Protein AF-A0A812YVE9-F1 (afdb_monomer_lite)

Structure (mmCIF, N/CA/C/O backbone):
data_AF-A0A812YVE9-F1
#
_entry.id   AF-A0A812YVE9-F1
#
loop_
_atom_site.group_PDB
_atom_site.id
_atom_site.type_symbol
_atom_site.label_atom_id
_atom_site.label_alt_id
_atom_site.label_comp_id
_atom_site.label_asym_id
_atom_site.label_entity_id
_atom_site.label_seq_id
_atom_site.pdbx_PDB_ins_code
_atom_site.Cartn_x
_atom_site.Cartn_y
_atom_site.Cartn_z
_atom_site.occupancy
_atom_site.B_iso_or_equiv
_atom_site.auth_seq_id
_atom_site.auth_comp_id
_atom_site.auth_asym_id
_atom_site.auth_atom_id
_atom_site.pdbx_PDB_model_num
ATOM 1 N N . MET A 1 1 ? 33.344 -4.621 -8.904 1.00 35.16 1 MET A N 1
ATOM 2 C CA . MET A 1 1 ? 32.152 -3.966 -9.476 1.00 35.16 1 MET A CA 1
ATOM 3 C C . MET A 1 1 ? 31.835 -2.805 -8.549 1.00 35.16 1 MET A C 1
ATOM 5 O O . MET A 1 1 ? 31.284 -3.017 -7.479 1.00 35.16 1 MET A O 1
ATOM 9 N N . GLU A 1 2 ? 32.372 -1.628 -8.862 1.00 23.80 2 GLU A N 1
ATOM 10 C CA . GLU A 1 2 ? 32.232 -0.430 -8.030 1.00 23.80 2 GLU A CA 1
ATOM 11 C C . GLU A 1 2 ? 30.885 0.227 -8.332 1.00 23.80 2 GLU A C 1
ATOM 13 O O . GLU A 1 2 ? 30.649 0.703 -9.441 1.00 23.80 2 GLU A O 1
ATOM 18 N N . PHE A 1 3 ? 29.987 0.237 -7.349 1.00 30.06 3 PHE A N 1
ATOM 19 C CA . PHE A 1 3 ? 28.807 1.089 -7.389 1.00 30.06 3 PHE A CA 1
ATOM 20 C C . PHE A 1 3 ? 29.281 2.525 -7.160 1.00 30.06 3 PHE A C 1
ATOM 22 O O . PHE A 1 3 ? 29.760 2.862 -6.079 1.00 30.06 3 PHE A O 1
ATOM 29 N N . SER A 1 4 ? 29.197 3.371 -8.187 1.00 35.44 4 SER A N 1
ATOM 30 C CA . SER A 1 4 ? 29.509 4.796 -8.077 1.00 35.44 4 SER A CA 1
ATOM 31 C C . SER A 1 4 ? 28.749 5.430 -6.903 1.00 35.44 4 SER A C 1
ATOM 33 O O . SER A 1 4 ? 27.539 5.238 -6.782 1.00 35.44 4 SER A O 1
ATOM 35 N N . ASN A 1 5 ? 29.474 6.197 -6.081 1.00 34.03 5 ASN A N 1
ATOM 36 C CA . ASN A 1 5 ? 29.111 6.891 -4.831 1.00 34.03 5 ASN A CA 1
ATOM 37 C C . ASN A 1 5 ? 27.941 7.908 -4.918 1.00 34.03 5 ASN A C 1
ATOM 39 O O . ASN A 1 5 ? 28.033 9.042 -4.454 1.00 34.03 5 ASN A O 1
ATOM 43 N N . GLY A 1 6 ? 26.803 7.514 -5.479 1.00 40.78 6 GLY A N 1
ATOM 44 C CA . GLY A 1 6 ? 25.545 8.253 -5.445 1.00 40.78 6 GLY A CA 1
ATOM 45 C C . GLY A 1 6 ? 24.556 7.594 -4.494 1.00 40.78 6 GLY A C 1
ATOM 46 O O . GLY A 1 6 ? 23.466 7.252 -4.938 1.00 40.78 6 GLY A O 1
ATOM 47 N N . ALA A 1 7 ? 24.943 7.367 -3.231 1.00 45.41 7 ALA A N 1
ATOM 48 C CA . ALA A 1 7 ? 24.120 6.670 -2.240 1.00 45.41 7 ALA A CA 1
ATOM 49 C C . ALA A 1 7 ? 22.650 7.121 -2.321 1.00 45.41 7 ALA A C 1
ATOM 51 O O . ALA A 1 7 ? 22.349 8.316 -2.217 1.00 45.41 7 ALA A O 1
ATOM 52 N N . LEU A 1 8 ? 21.750 6.164 -2.557 1.00 55.09 8 LEU A N 1
ATOM 53 C CA . LEU A 1 8 ? 20.308 6.353 -2.439 1.00 55.09 8 LEU A CA 1
ATOM 54 C C . LEU A 1 8 ? 20.044 6.897 -1.031 1.00 55.09 8 LEU A C 1
ATOM 56 O O . LEU A 1 8 ? 20.274 6.208 -0.039 1.00 55.09 8 LEU A O 1
ATOM 60 N N . LYS A 1 9 ? 19.647 8.166 -0.931 1.00 66.19 9 LYS A N 1
ATOM 61 C CA . LYS A 1 9 ? 19.300 8.787 0.346 1.00 66.19 9 LYS A CA 1
ATOM 62 C C . LYS A 1 9 ? 17.791 8.711 0.493 1.00 66.19 9 LYS A C 1
ATOM 64 O O . LYS A 1 9 ? 17.086 9.448 -0.185 1.00 66.19 9 LYS A O 1
ATOM 69 N N . ALA A 1 10 ? 17.328 7.818 1.361 1.00 76.75 10 ALA A N 1
ATOM 70 C CA . ALA A 1 10 ? 15.967 7.858 1.869 1.00 76.75 10 ALA A CA 1
ATOM 71 C C . ALA A 1 10 ? 15.912 8.804 3.077 1.00 76.75 10 ALA A C 1
ATOM 73 O O . ALA A 1 10 ? 16.792 8.767 3.939 1.00 76.75 10 ALA A O 1
ATOM 74 N N . GLU A 1 11 ? 14.888 9.647 3.145 1.00 82.06 11 GLU A N 1
ATOM 75 C CA . GLU A 1 11 ? 14.629 10.531 4.279 1.00 82.06 11 GLU A CA 1
ATOM 76 C C . GLU A 1 11 ? 13.168 10.447 4.722 1.00 82.06 11 GLU A C 1
ATOM 78 O O . GLU A 1 11 ? 12.268 10.214 3.915 1.00 82.06 11 GLU A O 1
ATOM 83 N N . THR A 1 12 ? 12.927 10.650 6.017 1.00 86.19 12 THR A N 1
ATOM 84 C CA . THR A 1 12 ? 11.571 10.768 6.561 1.00 86.19 12 THR A CA 1
ATOM 85 C C . THR A 1 12 ? 11.046 12.183 6.404 1.00 86.19 12 THR A C 1
ATOM 87 O O . THR A 1 12 ? 11.725 13.144 6.770 1.00 86.19 12 THR A O 1
ATOM 90 N N . GLN A 1 13 ? 9.797 12.308 5.975 1.00 83.94 13 GLN A N 1
ATOM 91 C CA . GLN A 1 13 ? 9.069 13.568 5.916 1.00 83.94 13 GLN A CA 1
ATOM 92 C C . GLN A 1 13 ? 7.743 13.443 6.666 1.00 83.94 13 GLN A C 1
ATOM 94 O O . GLN A 1 13 ? 7.063 12.420 6.585 1.00 83.94 13 GLN A O 1
ATOM 99 N N . GLU A 1 14 ? 7.373 14.480 7.413 1.00 88.19 14 GLU A N 1
ATOM 100 C CA . GLU A 1 14 ? 6.100 14.511 8.135 1.00 88.19 14 GLU A CA 1
ATOM 101 C C . GLU A 1 14 ? 4.951 14.932 7.213 1.00 88.19 14 GLU A C 1
ATOM 103 O O . GLU A 1 14 ? 5.103 15.805 6.356 1.00 88.19 14 GLU A O 1
ATOM 108 N N . SER A 1 15 ? 3.788 14.317 7.409 1.00 85.75 15 SER A N 1
ATOM 109 C CA . SER A 1 15 ? 2.551 14.653 6.707 1.00 85.75 15 SER A CA 1
ATOM 110 C C . SER A 1 15 ? 1.331 14.404 7.600 1.00 85.75 15 SER A C 1
ATOM 112 O O . SER A 1 15 ? 1.455 13.976 8.750 1.00 85.75 15 SER A O 1
ATOM 114 N N . VAL A 1 16 ? 0.140 14.685 7.075 1.00 84.62 16 VAL A N 1
ATOM 115 C CA . VAL A 1 16 ? -1.140 14.413 7.735 1.00 84.62 16 VAL A CA 1
ATOM 116 C C . VAL A 1 16 ? -2.012 13.570 6.812 1.00 84.62 16 VAL A C 1
ATOM 118 O O . VAL A 1 16 ? -2.344 13.989 5.704 1.00 84.62 16 VAL A O 1
ATOM 121 N N . LEU A 1 17 ? -2.420 12.394 7.289 1.00 84.88 17 LEU A N 1
ATOM 122 C CA . LEU A 1 17 ? -3.345 11.491 6.606 1.00 84.88 17 LEU A CA 1
ATOM 123 C C . LEU A 1 17 ? -4.551 11.236 7.499 1.00 84.88 17 LEU A C 1
ATOM 125 O O . LEU A 1 17 ? -4.397 10.884 8.663 1.00 84.88 17 LEU A O 1
ATOM 129 N N . ALA A 1 18 ? -5.757 11.430 6.957 1.00 79.38 18 ALA A N 1
ATOM 130 C CA . ALA A 1 18 ? -7.013 11.227 7.689 1.00 79.38 18 ALA A CA 1
ATOM 131 C C . ALA A 1 18 ? -7.083 11.963 9.050 1.00 79.38 18 ALA A C 1
ATOM 133 O O . ALA A 1 18 ? -7.749 11.503 9.969 1.00 79.38 18 ALA A O 1
ATOM 134 N N . GLY A 1 19 ? -6.407 13.110 9.178 1.00 82.12 19 GLY A N 1
ATOM 135 C CA . GLY A 1 19 ? -6.332 13.880 10.427 1.00 82.12 19 GLY A CA 1
ATOM 136 C C . GLY A 1 19 ? -5.231 13.433 11.399 1.00 82.12 19 GLY A C 1
ATOM 137 O O . GLY A 1 19 ? -4.956 14.153 12.355 1.00 82.12 19 GLY A O 1
ATOM 138 N N . SER A 1 20 ? -4.545 12.319 11.133 1.00 85.25 20 SER A N 1
ATOM 139 C CA . SER A 1 20 ? -3.421 11.830 11.938 1.00 85.25 20 SER A CA 1
ATOM 140 C C . SER A 1 20 ? -2.081 12.248 11.344 1.00 85.25 20 SER A C 1
ATOM 142 O O . SER A 1 20 ? -1.896 12.258 10.125 1.00 85.25 20 SER A O 1
ATOM 144 N N . ARG A 1 21 ? -1.121 12.582 12.213 1.00 90.06 21 ARG A N 1
ATOM 145 C CA . ARG A 1 21 ? 0.265 12.843 11.806 1.00 90.06 21 ARG A CA 1
ATOM 146 C C . ARG A 1 21 ? 0.945 11.532 11.436 1.00 90.06 21 ARG A C 1
ATOM 148 O O . ARG A 1 21 ? 0.854 10.567 12.187 1.00 90.06 21 ARG A O 1
ATOM 155 N N . VAL A 1 22 ? 1.646 11.528 10.310 1.00 89.94 22 VAL A N 1
ATOM 156 C CA . VAL A 1 22 ? 2.377 10.364 9.798 1.00 89.94 22 VAL A CA 1
ATOM 157 C C . VAL A 1 22 ? 3.789 10.759 9.387 1.00 89.94 22 VAL A C 1
ATOM 159 O O . VAL A 1 22 ? 4.047 11.920 9.054 1.00 89.94 22 VAL A O 1
ATOM 162 N N . LYS A 1 23 ? 4.699 9.785 9.380 1.00 91.38 23 LYS A N 1
ATOM 163 C CA . LYS A 1 23 ? 6.071 9.942 8.881 1.00 91.38 23 LYS A CA 1
ATOM 164 C C . LYS A 1 23 ? 6.288 9.031 7.686 1.00 91.38 23 LYS A C 1
ATOM 166 O O . LYS A 1 23 ? 6.104 7.825 7.800 1.00 91.38 23 LYS A O 1
ATOM 171 N N . ILE A 1 24 ? 6.684 9.614 6.561 1.00 89.50 24 ILE A N 1
ATOM 172 C CA . ILE A 1 24 ? 6.858 8.917 5.289 1.00 89.50 24 ILE A CA 1
ATOM 173 C C . ILE A 1 24 ? 8.328 8.969 4.883 1.00 89.50 24 ILE A C 1
ATOM 175 O O . ILE A 1 24 ? 8.866 10.037 4.599 1.00 89.50 24 ILE A O 1
ATOM 179 N N . TRP A 1 25 ? 8.965 7.808 4.847 1.00 89.69 25 TRP A N 1
ATOM 180 C CA . TRP A 1 25 ? 10.210 7.541 4.150 1.00 89.69 25 TRP A CA 1
ATOM 181 C C . TRP A 1 25 ? 10.008 7.661 2.642 1.00 89.69 25 TRP A C 1
ATOM 183 O O . TRP A 1 25 ? 9.096 7.061 2.067 1.00 89.69 25 TRP A O 1
ATOM 193 N N . SER A 1 26 ? 10.882 8.441 2.018 1.00 84.44 26 SER A N 1
ATOM 194 C CA . SER A 1 26 ? 10.919 8.691 0.582 1.00 84.44 26 SER A CA 1
ATOM 195 C C . SER A 1 26 ? 12.361 8.866 0.132 1.00 84.44 26 SER A C 1
ATOM 197 O O . SER A 1 26 ? 13.190 9.394 0.871 1.00 84.44 26 SER A O 1
ATOM 199 N N . ASP A 1 27 ? 12.658 8.444 -1.086 1.00 77.38 27 ASP A N 1
ATOM 200 C CA . ASP A 1 27 ? 13.939 8.649 -1.756 1.00 77.38 27 ASP A CA 1
ATOM 201 C C . ASP A 1 27 ? 13.944 9.880 -2.681 1.00 77.38 27 ASP A C 1
ATOM 203 O O . ASP A 1 27 ? 14.933 10.148 -3.373 1.00 77.38 27 ASP A O 1
ATOM 207 N N . SER A 1 28 ? 12.854 10.658 -2.688 1.00 72.12 28 SER A N 1
ATOM 208 C CA . SER A 1 28 ? 12.775 11.896 -3.457 1.00 72.12 28 SER A CA 1
ATOM 209 C C . SER A 1 28 ? 13.821 12.904 -2.985 1.00 72.12 28 SER A C 1
ATOM 211 O O . SER A 1 28 ? 13.837 13.326 -1.830 1.00 72.12 28 SER A O 1
ATOM 213 N N . ARG A 1 29 ? 14.646 13.371 -3.927 1.00 68.00 29 ARG A N 1
ATOM 214 C CA . ARG A 1 29 ? 15.598 14.472 -3.705 1.00 68.00 29 ARG A CA 1
ATOM 215 C C . ARG A 1 29 ? 14.957 15.853 -3.862 1.00 68.00 29 ARG A C 1
ATOM 217 O O . ARG A 1 29 ? 15.522 16.841 -3.397 1.00 68.00 29 ARG A O 1
ATOM 224 N N . ASP A 1 30 ? 13.789 15.932 -4.502 1.00 69.00 30 ASP A N 1
ATOM 225 C CA . ASP A 1 30 ? 13.012 17.164 -4.617 1.00 69.00 30 ASP A CA 1
ATOM 226 C C . ASP A 1 30 ? 11.940 17.211 -3.526 1.00 69.00 30 ASP A C 1
ATOM 228 O O . ASP A 1 30 ? 10.842 16.663 -3.653 1.00 69.00 30 ASP A O 1
ATOM 232 N N . ARG A 1 31 ? 12.256 17.916 -2.438 1.00 68.56 31 ARG A N 1
ATOM 233 C CA . ARG A 1 31 ? 11.327 18.121 -1.320 1.00 68.56 31 ARG A CA 1
ATOM 234 C C . ARG A 1 31 ? 10.077 18.904 -1.720 1.00 68.56 31 ARG A C 1
ATOM 236 O O . ARG A 1 31 ? 9.025 18.703 -1.119 1.00 68.56 31 ARG A O 1
ATOM 243 N N . LYS A 1 32 ? 10.167 19.823 -2.689 1.00 68.19 32 LYS A N 1
ATOM 244 C CA . LYS A 1 32 ? 9.003 20.607 -3.132 1.00 68.19 32 LYS A CA 1
ATOM 245 C C . LYS A 1 32 ? 8.094 19.747 -4.005 1.00 68.19 32 LYS A C 1
ATOM 247 O O . LYS A 1 32 ? 6.896 19.698 -3.734 1.00 68.19 32 LYS A O 1
ATOM 252 N N . GLY A 1 33 ? 8.670 19.022 -4.963 1.00 65.19 33 GLY A N 1
ATOM 253 C CA . GLY A 1 33 ? 7.963 18.032 -5.775 1.00 65.19 33 GLY A CA 1
ATOM 254 C C . GLY A 1 33 ? 7.306 16.950 -4.921 1.00 65.19 33 GLY A C 1
ATOM 255 O O . GLY A 1 33 ? 6.119 16.681 -5.082 1.00 65.19 33 GLY A O 1
ATOM 256 N N . PHE A 1 34 ? 8.016 16.427 -3.915 1.00 70.50 34 PHE A N 1
ATOM 257 C CA . PHE A 1 34 ? 7.456 15.458 -2.971 1.00 70.50 34 PHE A CA 1
ATOM 258 C C . PHE A 1 34 ? 6.238 16.006 -2.222 1.00 70.50 34 PHE A C 1
ATOM 260 O O . PHE A 1 34 ? 5.225 15.323 -2.125 1.00 70.50 34 PHE A O 1
ATOM 267 N N . LYS A 1 35 ? 6.294 17.247 -1.719 1.00 72.38 35 LYS A N 1
ATOM 268 C CA . LYS A 1 35 ? 5.135 17.870 -1.058 1.00 72.38 35 LYS A CA 1
ATOM 269 C C . LYS A 1 35 ? 3.939 18.018 -2.003 1.00 72.38 35 LYS A C 1
ATOM 271 O O . LYS A 1 35 ? 2.811 17.801 -1.569 1.00 72.38 35 LYS A O 1
ATOM 276 N N . GLY A 1 36 ? 4.181 18.363 -3.269 1.00 69.06 36 GLY A N 1
ATOM 277 C CA . GLY A 1 36 ? 3.146 18.431 -4.305 1.00 69.06 36 GLY A CA 1
ATOM 278 C C . GLY A 1 36 ? 2.501 17.068 -4.568 1.00 69.06 36 GLY A C 1
ATOM 279 O O . GLY A 1 36 ? 1.286 16.934 -4.434 1.00 69.06 36 GLY A O 1
ATOM 280 N N . ALA A 1 37 ? 3.320 16.047 -4.828 1.00 68.75 37 ALA A N 1
ATOM 281 C CA . ALA A 1 37 ? 2.870 14.673 -5.043 1.00 68.75 37 ALA A CA 1
ATOM 282 C C . ALA A 1 37 ? 2.133 14.109 -3.818 1.00 68.75 37 ALA A C 1
ATOM 284 O O . ALA A 1 37 ? 1.086 13.483 -3.950 1.00 68.75 37 ALA A O 1
ATOM 285 N N . MET A 1 38 ? 2.614 14.393 -2.604 1.00 74.75 38 MET A N 1
ATOM 286 C CA . MET A 1 38 ? 1.914 14.027 -1.373 1.00 74.75 38 MET A CA 1
ATOM 287 C C . MET A 1 38 ? 0.555 14.714 -1.264 1.00 74.75 38 MET A C 1
ATOM 289 O O . MET A 1 38 ? -0.408 14.070 -0.868 1.00 74.75 38 MET A O 1
ATOM 293 N N . ALA A 1 39 ? 0.438 15.993 -1.624 1.00 71.19 39 ALA A N 1
ATOM 294 C CA . ALA A 1 39 ? -0.848 16.688 -1.617 1.00 71.19 39 ALA A CA 1
ATOM 295 C C . ALA A 1 39 ? -1.827 16.132 -2.670 1.00 71.19 39 ALA A C 1
ATOM 297 O O . ALA A 1 39 ? -3.039 16.153 -2.456 1.00 71.19 39 ALA A O 1
ATOM 298 N N . GLU A 1 40 ? -1.331 15.644 -3.807 1.00 70.56 40 GLU A N 1
ATOM 299 C CA . GLU A 1 40 ? -2.124 14.909 -4.803 1.00 70.56 40 GLU A CA 1
ATOM 300 C C . GLU A 1 40 ? -2.580 13.556 -4.267 1.00 70.56 40 GLU A C 1
ATOM 302 O O . GLU A 1 40 ? -3.782 13.323 -4.184 1.00 70.56 40 GLU A O 1
ATOM 307 N N . GLN A 1 41 ? -1.658 12.732 -3.766 1.00 72.94 41 GLN A N 1
ATOM 308 C CA . GLN A 1 41 ? -2.006 11.437 -3.184 1.00 72.94 41 GLN A CA 1
ATOM 309 C C . GLN A 1 41 ? -2.988 11.574 -2.023 1.00 72.94 41 GLN A C 1
ATOM 311 O O . GLN A 1 41 ? -3.963 10.838 -1.940 1.00 72.94 41 GLN A O 1
ATOM 316 N N . VAL A 1 42 ? -2.790 12.557 -1.145 1.00 71.06 42 VAL A N 1
ATOM 317 C CA . VAL A 1 42 ? -3.732 12.863 -0.064 1.00 71.06 42 VAL A CA 1
ATOM 318 C C . VAL A 1 42 ? -5.131 13.147 -0.626 1.00 71.06 42 VAL A C 1
ATOM 320 O O . VAL A 1 42 ? -6.108 12.635 -0.081 1.00 71.06 42 VAL A O 1
ATOM 323 N N . ARG A 1 43 ? -5.253 13.923 -1.713 1.00 72.69 43 ARG A N 1
ATOM 324 C CA . ARG A 1 43 ? -6.541 14.216 -2.371 1.00 72.69 43 ARG A CA 1
ATOM 325 C C . ARG A 1 43 ? -7.174 12.974 -2.998 1.00 72.69 43 ARG A C 1
ATOM 327 O O . ARG A 1 43 ? -8.368 12.759 -2.796 1.00 72.69 43 ARG A O 1
ATOM 334 N N . ASP A 1 44 ? -6.395 12.147 -3.684 1.00 72.00 44 ASP A N 1
ATOM 335 C CA . ASP A 1 44 ? -6.888 10.907 -4.296 1.00 72.00 44 ASP A CA 1
ATOM 336 C C . ASP A 1 44 ? -7.389 9.930 -3.231 1.00 72.00 44 ASP A C 1
ATOM 338 O O . ASP A 1 44 ? -8.488 9.374 -3.318 1.00 72.00 44 ASP A O 1
ATOM 342 N N . VAL A 1 45 ? -6.635 9.815 -2.141 1.00 70.00 45 VAL A N 1
ATOM 343 C CA . VAL A 1 45 ? -7.015 9.011 -0.986 1.00 70.00 45 VAL A CA 1
ATOM 344 C C . VAL A 1 45 ? -8.244 9.599 -0.271 1.00 70.00 45 VAL A C 1
ATOM 346 O O . VAL A 1 45 ? -9.097 8.847 0.202 1.00 70.00 45 VAL A O 1
ATOM 349 N N . TYR A 1 46 ? -8.437 10.924 -0.245 1.00 63.19 46 TYR A N 1
ATOM 350 C CA . TYR A 1 46 ? -9.713 11.505 0.202 1.00 63.19 46 TYR A CA 1
ATOM 351 C C . TYR A 1 46 ? -10.890 11.096 -0.697 1.00 63.19 46 TYR A C 1
ATOM 353 O O . TYR A 1 46 ? -11.999 10.916 -0.189 1.00 63.19 46 TYR A O 1
ATOM 361 N N . GLY A 1 47 ? -10.676 10.892 -1.998 1.00 68.75 47 GLY A N 1
ATOM 362 C CA . GLY A 1 47 ? -11.669 10.275 -2.882 1.00 68.75 47 GLY A CA 1
ATOM 363 C C . GLY A 1 47 ? -12.057 8.870 -2.412 1.00 68.75 47 GLY A C 1
ATOM 364 O O . GLY A 1 47 ? -13.245 8.576 -2.260 1.00 68.75 47 GLY A O 1
ATOM 365 N N . LEU A 1 48 ? -11.060 8.047 -2.073 1.00 67.62 48 LEU A N 1
ATOM 366 C CA . LEU A 1 48 ? -11.259 6.704 -1.513 1.00 67.62 48 LEU A CA 1
ATOM 367 C C . LEU A 1 48 ? -11.957 6.728 -0.147 1.00 67.62 48 LEU A C 1
ATOM 369 O O . LEU A 1 48 ? -12.762 5.847 0.141 1.00 67.62 48 LEU A O 1
ATOM 373 N N . SER A 1 49 ? -11.737 7.762 0.672 1.00 65.75 49 SER A N 1
ATOM 374 C CA . SER A 1 49 ? -12.372 7.884 1.994 1.00 65.75 49 SER A CA 1
ATOM 375 C C . SER A 1 49 ? -13.906 7.935 1.947 1.00 65.75 49 SER A C 1
ATOM 377 O O . SER A 1 49 ? -14.555 7.631 2.942 1.00 65.75 49 SER A O 1
ATOM 379 N N . LYS A 1 50 ? -14.502 8.272 0.792 1.00 70.62 50 LYS A N 1
ATOM 380 C CA . LYS A 1 50 ? -15.960 8.214 0.583 1.00 70.62 50 LYS A CA 1
ATOM 381 C C . LYS A 1 50 ? -16.473 6.788 0.358 1.00 70.62 50 LYS A C 1
ATOM 383 O O . LYS A 1 50 ? -17.657 6.531 0.555 1.00 70.62 50 LYS A O 1
ATOM 388 N N . LEU A 1 51 ? -15.601 5.885 -0.088 1.00 72.69 51 LEU A N 1
ATOM 389 C CA . LEU A 1 51 ? -15.916 4.482 -0.362 1.00 72.69 51 LEU A CA 1
ATOM 390 C C . LEU A 1 51 ? -15.692 3.603 0.873 1.00 72.69 51 LEU A C 1
ATOM 392 O O . LEU A 1 51 ? -16.410 2.625 1.076 1.00 72.69 51 LEU A O 1
ATOM 396 N N . VAL A 1 52 ? -14.719 3.975 1.705 1.00 74.94 52 VAL A N 1
ATOM 397 C CA . VAL A 1 52 ? -14.342 3.246 2.919 1.00 74.94 52 VAL A CA 1
ATOM 398 C C . VAL A 1 52 ? -15.340 3.556 4.023 1.00 74.94 52 VAL A C 1
A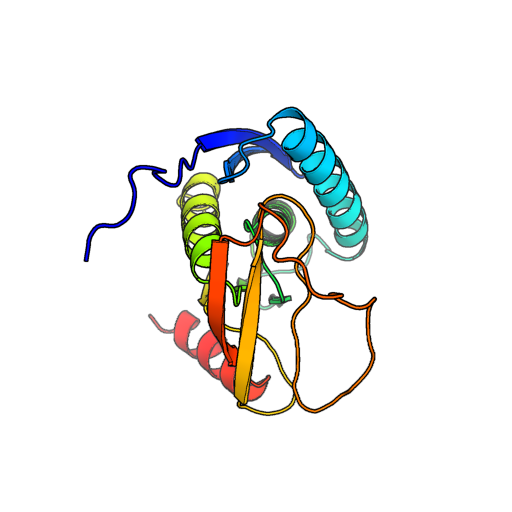TOM 400 O O . VAL A 1 52 ? -15.468 4.697 4.469 1.00 74.94 52 VAL A O 1
ATOM 403 N N . LYS A 1 53 ? -16.053 2.532 4.487 1.00 71.94 53 LYS A N 1
ATOM 404 C CA . LYS A 1 53 ? -17.024 2.685 5.571 1.00 71.94 53 LYS A CA 1
ATOM 405 C C . LYS A 1 53 ? -16.353 2.344 6.902 1.00 71.94 53 LYS A C 1
ATOM 407 O O . LYS A 1 53 ? -15.739 1.286 6.989 1.00 71.94 53 LYS A O 1
ATOM 412 N N . PRO A 1 54 ? -16.547 3.144 7.969 1.00 68.25 54 PRO A N 1
ATOM 413 C CA . PRO A 1 54 ? -16.065 2.794 9.311 1.00 68.25 54 PRO A CA 1
ATOM 414 C C . PRO A 1 54 ? -16.599 1.449 9.827 1.00 68.25 54 PRO A C 1
ATOM 416 O O . PRO A 1 54 ? -16.032 0.862 10.739 1.00 68.25 54 PRO A O 1
ATOM 419 N N . SER A 1 55 ? -17.703 0.964 9.248 1.00 70.12 55 SER A N 1
ATOM 420 C CA . SER A 1 55 ? -18.295 -0.339 9.551 1.00 70.12 55 SER A CA 1
ATOM 421 C C . SER A 1 55 ? -17.534 -1.527 8.953 1.00 70.12 55 SER A C 1
ATOM 423 O O . SER A 1 55 ? -17.925 -2.662 9.206 1.00 70.12 55 SER A O 1
ATOM 425 N N . TRP A 1 56 ? -16.515 -1.306 8.117 1.00 80.62 56 TRP A N 1
ATOM 426 C CA . TRP A 1 56 ? -15.653 -2.384 7.634 1.00 80.62 56 TRP A CA 1
ATOM 427 C C . TRP A 1 56 ? -14.850 -2.948 8.814 1.00 80.62 56 TRP A C 1
ATOM 429 O O . TRP A 1 56 ? -14.014 -2.264 9.405 1.00 80.62 56 TRP A O 1
ATOM 439 N N . GLY A 1 57 ? -15.188 -4.177 9.203 1.00 75.56 57 GLY A N 1
ATOM 440 C CA . GLY A 1 57 ? -14.675 -4.852 10.397 1.00 75.56 57 GLY A CA 1
ATOM 441 C C . GLY A 1 57 ? -13.634 -5.928 10.093 1.00 75.56 57 GLY A C 1
ATOM 442 O O . GLY A 1 57 ? -13.100 -5.990 8.987 1.00 75.56 57 GLY A O 1
ATOM 443 N N . ASP A 1 58 ? -13.406 -6.803 11.074 1.00 75.44 58 ASP A N 1
ATOM 444 C CA . ASP A 1 58 ? -12.360 -7.844 11.069 1.00 75.44 58 ASP A CA 1
ATOM 445 C C . ASP A 1 58 ? -12.514 -8.895 9.947 1.00 75.44 58 ASP A C 1
ATOM 447 O O . ASP A 1 58 ? -11.542 -9.547 9.549 1.00 75.44 58 ASP A O 1
ATOM 451 N N . ASP A 1 59 ? -13.723 -9.013 9.390 1.00 81.38 59 ASP A N 1
ATOM 452 C CA . ASP A 1 59 ? -14.053 -9.899 8.264 1.00 81.38 59 ASP A CA 1
ATOM 453 C C . ASP A 1 59 ? -13.837 -9.243 6.890 1.00 81.38 59 ASP A C 1
ATOM 455 O O . ASP A 1 59 ? -13.999 -9.885 5.850 1.00 81.38 59 ASP A O 1
ATOM 459 N N . THR A 1 60 ? -13.491 -7.952 6.854 1.00 85.81 60 THR A N 1
ATOM 460 C CA . THR A 1 60 ? -13.272 -7.220 5.603 1.00 85.81 60 THR A CA 1
ATOM 461 C C . THR A 1 60 ? -11.801 -7.235 5.229 1.00 85.81 60 THR A C 1
ATOM 463 O O . THR A 1 60 ? -10.946 -6.760 5.977 1.00 85.81 60 THR A O 1
ATOM 466 N N . TRP A 1 61 ? -11.522 -7.730 4.026 1.00 87.19 61 TRP A N 1
ATOM 467 C CA . TRP A 1 61 ? -10.213 -7.625 3.405 1.00 87.19 61 TRP A CA 1
ATOM 468 C C . TRP A 1 61 ? -10.186 -6.530 2.345 1.00 87.19 61 TRP A C 1
ATOM 470 O O . TRP A 1 61 ? -11.072 -6.452 1.494 1.00 87.19 61 TRP A O 1
ATOM 480 N N . ILE A 1 62 ? -9.129 -5.727 2.370 1.00 88.69 62 ILE A N 1
ATOM 481 C CA . ILE A 1 62 ? -8.860 -4.674 1.399 1.00 88.69 62 ILE A CA 1
ATOM 482 C C . ILE A 1 62 ? -7.596 -5.040 0.627 1.00 88.69 62 ILE A C 1
ATOM 484 O O . ILE A 1 62 ? -6.568 -5.351 1.225 1.00 88.69 62 ILE A O 1
ATOM 488 N N . LEU A 1 63 ? -7.680 -4.991 -0.701 1.00 90.50 63 LEU A N 1
ATOM 489 C CA . LEU A 1 63 ? -6.554 -5.212 -1.599 1.00 90.50 63 LEU A CA 1
ATOM 490 C C . LEU A 1 63 ? -6.125 -3.879 -2.218 1.00 90.50 63 LEU A C 1
ATOM 492 O O . LEU A 1 63 ? -6.912 -3.245 -2.917 1.00 90.50 63 LEU A O 1
ATOM 496 N N . ASP A 1 64 ? -4.885 -3.474 -1.966 1.00 90.44 64 ASP A N 1
ATOM 497 C CA . ASP A 1 64 ? -4.264 -2.261 -2.500 1.00 90.44 64 ASP A CA 1
ATOM 498 C C . ASP A 1 64 ? -3.203 -2.648 -3.542 1.00 90.44 64 ASP A C 1
ATOM 500 O O . ASP A 1 64 ? -2.163 -3.216 -3.212 1.00 90.44 64 ASP A O 1
ATOM 504 N N . VAL A 1 65 ? -3.488 -2.412 -4.823 1.00 89.88 65 VAL A N 1
ATOM 505 C CA . VAL A 1 65 ? -2.599 -2.792 -5.931 1.00 89.88 65 VAL A CA 1
ATOM 506 C C . VAL A 1 65 ? -1.786 -1.577 -6.363 1.00 89.88 65 VAL A C 1
ATOM 508 O O . VAL A 1 65 ? -2.356 -0.584 -6.808 1.00 89.88 65 VAL A O 1
ATOM 511 N N . GLY A 1 66 ? -0.457 -1.678 -6.286 1.00 87.75 66 GLY A N 1
ATOM 512 C CA . GLY A 1 66 ? 0.445 -0.554 -6.547 1.00 87.75 66 GLY A CA 1
ATOM 513 C C . GLY A 1 66 ? 0.638 0.322 -5.311 1.00 87.75 66 GLY A C 1
ATOM 514 O O . GLY A 1 66 ? 0.510 1.544 -5.385 1.00 87.75 66 GLY A O 1
ATOM 515 N N . GLY A 1 67 ? 0.933 -0.308 -4.171 1.00 88.19 67 GLY A N 1
ATOM 516 C CA . GLY A 1 67 ? 1.036 0.343 -2.866 1.00 88.19 67 GLY A CA 1
ATOM 517 C C . GLY A 1 67 ? 2.046 1.487 -2.801 1.00 88.19 67 GLY A C 1
ATOM 518 O O . GLY A 1 67 ? 1.912 2.378 -1.960 1.00 88.19 67 GLY A O 1
ATOM 519 N N . ASN A 1 68 ? 3.039 1.504 -3.692 1.00 89.50 68 ASN A N 1
ATOM 520 C CA . ASN A 1 68 ? 4.065 2.528 -3.820 1.00 89.50 68 ASN A CA 1
ATOM 521 C C . ASN A 1 68 ? 4.772 2.808 -2.486 1.00 89.50 68 ASN A C 1
ATOM 523 O O . ASN A 1 68 ? 5.502 1.952 -2.013 1.00 89.50 68 ASN A O 1
ATOM 527 N N . LEU A 1 69 ? 4.550 3.967 -1.851 1.00 89.81 69 LEU A N 1
ATOM 528 C CA . LEU A 1 69 ? 5.127 4.308 -0.542 1.00 89.81 69 LEU A CA 1
ATOM 529 C C . LEU A 1 69 ? 4.217 3.932 0.643 1.00 89.81 69 LEU A C 1
ATOM 531 O O . LEU A 1 69 ? 4.551 4.226 1.789 1.00 89.81 69 LEU A O 1
ATOM 535 N N . GLY A 1 70 ? 3.063 3.312 0.391 1.00 90.94 70 GLY A N 1
ATOM 536 C CA . GLY A 1 70 ? 2.107 2.869 1.408 1.00 90.94 70 GLY A CA 1
ATOM 537 C C . GLY A 1 70 ? 1.126 3.943 1.891 1.00 90.94 70 GLY A C 1
ATOM 538 O O . GLY A 1 70 ? 0.462 3.738 2.903 1.00 90.94 70 GLY A O 1
ATOM 539 N N . ILE A 1 71 ? 1.003 5.084 1.201 1.00 89.12 71 ILE A N 1
ATOM 540 C CA . ILE A 1 71 ? 0.136 6.203 1.629 1.00 89.12 71 ILE A CA 1
ATOM 541 C C . ILE A 1 71 ? -1.336 5.781 1.703 1.00 89.12 71 ILE A C 1
ATOM 543 O O . ILE A 1 71 ? -2.012 6.052 2.699 1.00 89.12 71 ILE A O 1
ATOM 547 N N . THR A 1 72 ? -1.813 5.076 0.674 1.00 88.94 72 THR A N 1
ATOM 548 C CA . THR A 1 72 ? -3.171 4.522 0.621 1.00 88.94 72 THR A CA 1
ATOM 549 C C . THR A 1 72 ? -3.387 3.513 1.744 1.00 88.94 72 THR A C 1
ATOM 551 O O . THR A 1 72 ? -4.334 3.659 2.514 1.00 88.94 72 THR A O 1
ATOM 554 N N . ALA A 1 73 ? -2.472 2.553 1.907 1.00 90.50 73 ALA A N 1
ATOM 555 C CA . ALA A 1 73 ? -2.527 1.551 2.969 1.00 90.50 73 ALA A CA 1
ATOM 556 C C . ALA A 1 73 ? -2.598 2.165 4.380 1.00 90.50 73 ALA A C 1
ATOM 558 O O . ALA A 1 73 ? -3.458 1.786 5.175 1.00 90.50 73 ALA A O 1
ATOM 559 N N . ILE A 1 74 ? -1.754 3.160 4.681 1.00 90.25 74 ILE A N 1
ATOM 560 C CA . ILE A 1 74 ? -1.759 3.862 5.975 1.00 90.25 74 ILE A CA 1
ATOM 561 C C . ILE A 1 74 ? -3.090 4.583 6.192 1.00 90.25 74 ILE A C 1
ATOM 563 O O . ILE A 1 74 ? -3.683 4.485 7.265 1.00 90.25 74 ILE A O 1
ATOM 567 N N . HIS A 1 75 ? -3.596 5.292 5.180 1.00 88.00 75 HIS A N 1
ATOM 568 C CA . HIS A 1 75 ? -4.874 5.985 5.311 1.00 88.00 75 HIS A CA 1
ATOM 569 C C . HIS A 1 75 ? -6.038 5.017 5.535 1.00 88.00 75 HIS A C 1
ATOM 571 O O . HIS A 1 75 ? -6.893 5.274 6.383 1.00 88.00 75 HIS A O 1
ATOM 577 N N . LEU A 1 76 ? -6.081 3.920 4.779 1.00 87.56 76 LEU A N 1
ATOM 578 C CA . LEU A 1 76 ? -7.111 2.893 4.908 1.00 87.56 76 LEU A CA 1
ATOM 579 C C . LEU A 1 76 ? -7.097 2.279 6.303 1.00 87.56 76 LEU A C 1
ATOM 581 O O . LEU A 1 76 ? -8.153 2.172 6.918 1.00 87.56 76 LEU A O 1
ATOM 585 N N . HIS A 1 77 ? -5.914 1.980 6.834 1.00 88.06 77 HIS A N 1
ATOM 586 C CA . HIS A 1 77 ? -5.773 1.487 8.196 1.00 88.06 77 HIS A CA 1
ATOM 587 C C . HIS A 1 77 ? -6.270 2.505 9.240 1.00 88.06 77 HIS A C 1
ATOM 589 O O . HIS A 1 77 ? -7.010 2.136 10.143 1.00 88.06 77 HIS A O 1
ATOM 595 N N . ILE A 1 78 ? -5.968 3.802 9.096 1.00 86.19 78 ILE A N 1
ATOM 596 C CA . ILE A 1 78 ? -6.489 4.833 10.019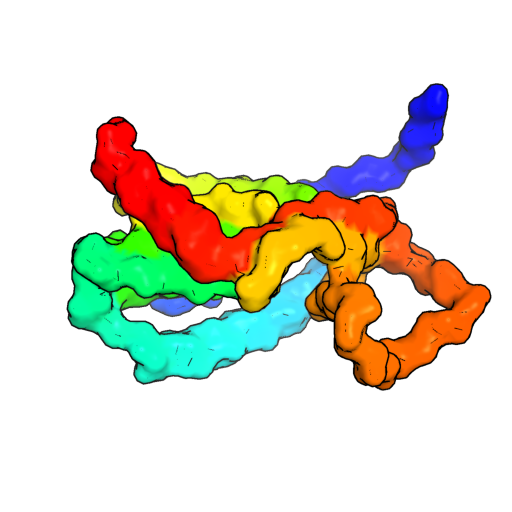 1.00 86.19 78 ILE A CA 1
ATOM 597 C C . ILE A 1 78 ? -8.027 4.900 9.981 1.00 86.19 78 ILE A C 1
ATOM 599 O O . ILE A 1 78 ? -8.672 5.114 11.007 1.00 86.19 78 ILE A O 1
ATOM 603 N N . ARG A 1 79 ? -8.634 4.746 8.798 1.00 84.69 79 ARG A N 1
ATOM 604 C CA . ARG A 1 79 ? -10.090 4.871 8.604 1.00 84.69 79 ARG A CA 1
ATOM 605 C C . ARG A 1 79 ? -10.872 3.613 8.962 1.00 84.69 79 ARG A C 1
ATOM 607 O O . ARG A 1 79 ? -12.015 3.725 9.401 1.00 84.69 79 ARG A O 1
ATOM 614 N N . ALA A 1 80 ? -10.281 2.449 8.742 1.00 86.44 80 ALA A N 1
ATOM 615 C CA . ALA A 1 80 ? -10.885 1.146 8.964 1.00 86.44 80 ALA A CA 1
ATOM 616 C C . ALA A 1 80 ? -9.892 0.242 9.721 1.00 86.44 80 ALA A C 1
ATOM 618 O O . ALA A 1 80 ? -9.429 -0.760 9.179 1.00 86.44 80 ALA A O 1
ATOM 619 N N . PRO A 1 81 ? -9.558 0.577 10.983 1.00 85.19 81 PRO A N 1
ATOM 620 C CA . PRO A 1 81 ? -8.464 -0.061 11.731 1.00 85.19 81 PRO A CA 1
ATOM 621 C C . PRO A 1 81 ? -8.682 -1.545 12.029 1.00 85.19 81 PRO A C 1
ATOM 623 O O . PRO A 1 81 ? -7.740 -2.250 12.370 1.00 85.19 81 PRO A O 1
ATOM 626 N N . LYS A 1 82 ? -9.925 -2.016 11.904 1.00 84.56 82 LYS A N 1
ATOM 627 C CA . LYS A 1 82 ? -10.304 -3.423 12.061 1.00 84.56 82 LYS A CA 1
ATOM 628 C C . LYS A 1 82 ? -10.191 -4.226 10.766 1.00 84.56 82 LYS A C 1
ATOM 630 O O . LYS A 1 82 ? -10.134 -5.444 10.798 1.00 84.56 82 LYS A O 1
ATOM 635 N N . SER A 1 83 ? -10.178 -3.561 9.613 1.00 86.56 83 SER A N 1
ATOM 636 C CA . SER A 1 83 ? -10.055 -4.255 8.332 1.00 86.56 83 SER A CA 1
ATOM 637 C C . SER A 1 83 ? -8.661 -4.842 8.171 1.00 86.56 83 SER A C 1
ATOM 639 O O . SER A 1 83 ? -7.668 -4.237 8.575 1.00 86.56 83 SER A O 1
ATOM 641 N N . LYS A 1 84 ? -8.579 -5.988 7.501 1.00 87.62 84 LYS A N 1
ATOM 642 C CA . LYS A 1 84 ? -7.307 -6.561 7.066 1.00 87.62 84 LYS A CA 1
ATOM 643 C C . LYS A 1 84 ? -6.948 -5.967 5.712 1.00 87.62 84 LYS A C 1
ATOM 645 O O . LYS A 1 84 ? -7.791 -5.879 4.823 1.00 87.62 84 LYS A O 1
ATOM 650 N N . LEU A 1 85 ? -5.705 -5.555 5.536 1.00 89.00 85 LEU A N 1
ATOM 651 C CA . LEU A 1 85 ? -5.227 -4.913 4.324 1.00 89.00 85 LEU A CA 1
ATOM 652 C C . LEU A 1 85 ? -4.046 -5.686 3.768 1.00 89.00 85 LEU A C 1
ATOM 654 O O . LEU A 1 85 ? -3.091 -5.970 4.480 1.00 89.00 85 LEU A O 1
ATOM 658 N N . LEU A 1 86 ? -4.094 -5.981 2.478 1.00 91.94 86 LEU A N 1
ATOM 659 C CA . LEU A 1 86 ? -2.964 -6.495 1.731 1.00 91.94 86 LEU A CA 1
ATOM 660 C C . LEU A 1 86 ? -2.599 -5.494 0.636 1.00 91.94 86 LEU A C 1
ATOM 662 O O . LEU A 1 86 ? -3.420 -5.200 -0.227 1.00 91.94 86 LEU A O 1
ATOM 666 N N . THR A 1 87 ? -1.371 -4.984 0.666 1.00 93.19 87 THR A N 1
ATOM 667 C CA . THR A 1 87 ? -0.837 -4.084 -0.360 1.00 93.19 87 THR A CA 1
ATOM 668 C C . THR A 1 87 ? 0.246 -4.777 -1.190 1.00 93.19 87 THR A C 1
ATOM 670 O O . THR A 1 87 ? 1.088 -5.501 -0.650 1.00 93.19 87 THR A O 1
ATOM 673 N N . LEU A 1 88 ? 0.205 -4.599 -2.511 1.00 93.94 88 LEU A N 1
ATOM 674 C CA . LEU A 1 88 ? 1.185 -5.135 -3.457 1.00 93.94 88 LEU A CA 1
ATOM 675 C C . LEU A 1 88 ? 1.994 -4.006 -4.077 1.00 93.94 88 LEU A C 1
ATOM 677 O O . LEU A 1 88 ? 1.418 -3.068 -4.623 1.00 93.94 88 LEU A O 1
ATOM 681 N N . GLU A 1 89 ? 3.317 -4.132 -4.058 1.00 93.94 89 GLU A N 1
ATOM 682 C CA . GLU A 1 89 ? 4.217 -3.190 -4.719 1.00 93.94 89 GLU A CA 1
ATOM 683 C C . GLU A 1 89 ? 5.258 -3.945 -5.557 1.00 93.94 89 GLU A C 1
ATOM 685 O O . GLU A 1 89 ? 6.023 -4.740 -5.002 1.00 93.94 89 GLU A O 1
ATOM 690 N N . PRO A 1 90 ? 5.300 -3.735 -6.886 1.00 89.44 90 PRO A N 1
ATOM 691 C CA . PRO A 1 90 ? 6.210 -4.470 -7.752 1.00 89.44 90 PRO A CA 1
ATOM 692 C C . PRO A 1 90 ? 7.628 -3.889 -7.799 1.00 89.44 90 PRO A C 1
ATOM 694 O O . PRO A 1 90 ? 8.547 -4.633 -8.114 1.00 89.44 90 PRO A O 1
ATOM 697 N N . SER A 1 91 ? 7.851 -2.599 -7.519 1.00 87.56 91 SER A N 1
ATOM 698 C CA . SER A 1 91 ? 9.213 -2.057 -7.487 1.00 87.56 91 SER A CA 1
ATOM 699 C C . SER A 1 91 ? 9.906 -2.471 -6.180 1.00 87.56 91 SER A C 1
ATOM 701 O O . SER A 1 91 ? 9.438 -2.074 -5.110 1.00 87.56 91 SER A O 1
ATOM 703 N N . PRO A 1 92 ? 11.075 -3.141 -6.218 1.00 88.31 92 PRO A N 1
ATOM 704 C CA . PRO A 1 92 ? 11.775 -3.574 -5.008 1.00 88.31 92 PRO A CA 1
ATOM 705 C C . PRO A 1 92 ? 12.105 -2.426 -4.048 1.00 88.31 92 PRO A C 1
ATOM 707 O O . PRO A 1 92 ? 11.996 -2.575 -2.833 1.00 88.31 92 PRO A O 1
ATOM 710 N N . TRP A 1 93 ? 12.490 -1.266 -4.588 1.00 86.44 93 TRP A N 1
ATOM 711 C CA . TRP A 1 93 ? 12.875 -0.114 -3.775 1.00 86.44 93 TRP A CA 1
ATOM 712 C C . TRP A 1 93 ? 11.670 0.533 -3.084 1.00 86.44 93 TRP A C 1
ATOM 714 O O . TRP A 1 93 ? 11.653 0.653 -1.860 1.00 86.44 93 TRP A O 1
ATOM 724 N N . ASN A 1 94 ? 10.613 0.837 -3.844 1.00 87.00 94 ASN A N 1
ATOM 725 C CA . ASN A 1 94 ? 9.319 1.241 -3.285 1.00 87.00 94 ASN A CA 1
ATOM 726 C C . ASN A 1 94 ? 8.795 0.236 -2.258 1.00 87.00 94 ASN A C 1
ATOM 728 O O . ASN A 1 94 ? 8.354 0.648 -1.197 1.00 87.00 94 ASN A O 1
ATOM 732 N N . TYR A 1 95 ? 8.900 -1.069 -2.516 1.00 91.94 95 TYR A N 1
ATOM 733 C CA . TYR A 1 95 ? 8.474 -2.092 -1.566 1.00 91.94 95 TYR A CA 1
ATOM 734 C C . TYR A 1 95 ? 9.236 -1.995 -0.235 1.00 91.94 95 TYR A C 1
ATOM 736 O O . TYR A 1 95 ? 8.626 -2.081 0.830 1.00 91.94 95 TYR A O 1
ATOM 744 N N . ILE A 1 96 ? 10.551 -1.753 -0.265 1.00 92.19 96 ILE A N 1
ATOM 745 C CA . ILE A 1 96 ? 11.338 -1.508 0.955 1.00 92.19 96 ILE A CA 1
ATOM 746 C C . ILE A 1 96 ? 10.828 -0.256 1.684 1.00 92.19 96 ILE A C 1
ATOM 748 O O . ILE A 1 96 ? 10.566 -0.316 2.887 1.00 92.19 96 ILE A O 1
ATOM 752 N N . LEU A 1 97 ? 10.640 0.862 0.974 1.00 91.56 97 LEU A N 1
ATOM 753 C CA . LEU A 1 97 ? 10.144 2.111 1.566 1.00 91.56 97 LEU A CA 1
ATOM 754 C C . LEU A 1 97 ? 8.722 1.964 2.126 1.00 91.56 97 LEU A C 1
ATOM 756 O O . LEU A 1 97 ? 8.442 2.429 3.227 1.00 91.56 97 LEU A O 1
ATOM 760 N N . LEU A 1 98 ? 7.847 1.253 1.419 1.00 92.75 98 LEU A N 1
ATOM 761 C CA . LEU A 1 98 ? 6.511 0.879 1.862 1.00 92.75 98 LEU A CA 1
ATOM 762 C C . LEU A 1 98 ? 6.580 0.118 3.178 1.00 92.75 98 LEU A C 1
ATOM 764 O O . LEU A 1 98 ? 5.908 0.495 4.130 1.00 92.75 98 LEU A O 1
ATOM 768 N N . ARG A 1 99 ? 7.411 -0.927 3.267 1.00 93.12 99 ARG A N 1
ATOM 769 C CA . ARG A 1 99 ? 7.563 -1.726 4.494 1.00 93.12 99 ARG A CA 1
ATOM 770 C C . ARG A 1 99 ? 8.024 -0.866 5.668 1.00 93.12 99 ARG A C 1
ATOM 772 O O . ARG A 1 99 ? 7.471 -1.000 6.757 1.00 93.12 99 ARG A O 1
ATOM 779 N N . LEU A 1 100 ? 8.986 0.031 5.441 1.00 92.25 100 LEU A N 1
ATOM 780 C CA . LEU A 1 100 ? 9.442 0.993 6.449 1.00 92.25 100 LEU A CA 1
ATOM 781 C C . LEU A 1 100 ? 8.320 1.946 6.876 1.00 92.25 100 LEU A C 1
ATOM 783 O O . LEU A 1 100 ? 8.164 2.205 8.064 1.00 92.25 100 LEU A O 1
ATOM 787 N N . ASN A 1 101 ? 7.511 2.430 5.934 1.00 92.69 101 ASN A N 1
ATOM 788 C CA . ASN A 1 101 ? 6.383 3.316 6.214 1.00 92.69 101 ASN A CA 1
ATOM 789 C C . ASN A 1 101 ? 5.261 2.619 6.980 1.00 92.69 101 ASN A C 1
ATOM 791 O O . ASN A 1 101 ? 4.713 3.201 7.915 1.00 92.69 101 ASN A O 1
ATOM 795 N N . LEU A 1 102 ? 4.941 1.373 6.633 1.00 91.81 102 LEU A N 1
ATOM 796 C CA . LEU A 1 102 ? 3.974 0.578 7.381 1.00 91.81 102 LEU A CA 1
ATOM 797 C C . LEU A 1 102 ? 4.467 0.325 8.805 1.00 91.81 102 LEU A C 1
ATOM 799 O O . LEU A 1 102 ? 3.715 0.558 9.742 1.00 91.81 102 LEU A O 1
ATOM 803 N N . LEU A 1 103 ? 5.731 -0.066 8.984 1.00 90.62 103 LEU A N 1
ATOM 804 C CA . LEU A 1 103 ? 6.311 -0.244 10.316 1.00 90.62 103 LEU A CA 1
ATOM 805 C C . LEU A 1 103 ? 6.243 1.068 11.113 1.00 90.62 103 LEU A C 1
ATOM 807 O O . LEU A 1 103 ? 5.630 1.129 12.172 1.00 90.62 103 LEU A O 1
ATOM 811 N N . GLN A 1 104 ? 6.761 2.157 10.546 1.00 90.25 104 GLN A N 1
ATOM 812 C CA . GLN A 1 104 ? 6.841 3.460 11.204 1.00 90.25 104 GLN A CA 1
ATOM 813 C C . GLN A 1 104 ? 5.489 3.997 11.693 1.00 90.25 104 GLN A C 1
ATOM 815 O O . GLN A 1 104 ? 5.457 4.735 12.680 1.00 90.25 104 GLN A O 1
ATOM 820 N N . ASN A 1 105 ? 4.397 3.692 10.989 1.00 89.31 105 ASN A N 1
ATOM 821 C CA . ASN A 1 105 ? 3.086 4.272 11.280 1.00 89.31 105 ASN A CA 1
ATOM 822 C C . ASN A 1 105 ? 2.089 3.274 11.885 1.00 89.31 105 ASN A C 1
ATOM 824 O O . ASN A 1 105 ? 1.104 3.721 12.467 1.00 89.31 105 ASN A O 1
ATOM 828 N N . LEU A 1 106 ? 2.307 1.961 11.748 1.00 85.81 106 LEU A N 1
ATOM 829 C CA . LEU A 1 106 ? 1.310 0.934 12.082 1.00 85.81 106 LEU A CA 1
ATOM 830 C C . LEU A 1 106 ? 1.813 -0.141 13.062 1.00 85.81 106 LEU A C 1
ATOM 832 O O . LEU A 1 106 ? 1.023 -0.987 13.471 1.00 85.81 106 LEU A O 1
ATOM 836 N N . GLU A 1 107 ? 3.086 -0.126 13.474 1.00 69.38 107 GLU A N 1
ATOM 837 C CA . GLU A 1 107 ? 3.682 -1.144 14.366 1.00 69.38 107 GLU A CA 1
ATOM 838 C C . GLU A 1 107 ? 2.908 -1.342 15.684 1.00 69.38 107 GLU A C 1
ATOM 840 O O . GLU A 1 107 ? 2.797 -2.462 16.176 1.00 69.38 107 GLU A O 1
ATOM 845 N N . ALA A 1 108 ? 2.286 -0.287 16.216 1.00 62.41 108 ALA A N 1
ATOM 846 C CA . ALA A 1 108 ? 1.488 -0.361 17.442 1.00 62.41 108 ALA A CA 1
ATOM 847 C C . ALA A 1 108 ? 0.077 -0.960 17.253 1.00 62.41 108 ALA A C 1
ATOM 849 O O . ALA A 1 108 ? -0.610 -1.209 18.241 1.00 62.41 108 ALA A O 1
ATOM 850 N N . ALA A 1 109 ? -0.384 -1.164 16.014 1.00 60.75 109 ALA A N 1
ATOM 851 C CA . ALA A 1 109 ? -1.794 -1.422 15.719 1.00 60.75 109 ALA A CA 1
ATOM 852 C C . ALA A 1 109 ? -2.191 -2.906 15.635 1.00 60.75 109 ALA A C 1
ATOM 854 O O . ALA A 1 109 ? -3.361 -3.193 15.405 1.00 60.75 109 ALA A O 1
ATOM 855 N N . GLY A 1 110 ? -1.255 -3.842 15.839 1.00 59.31 110 GLY A N 1
ATOM 856 C CA . GLY A 1 110 ? -1.527 -5.282 15.760 1.00 59.31 110 GLY A CA 1
ATOM 857 C C . GLY A 1 110 ? -1.835 -5.731 14.326 1.00 59.31 110 GLY A C 1
ATOM 858 O O . GLY A 1 110 ? -2.933 -5.538 13.831 1.00 59.31 110 GLY A O 1
ATOM 859 N N . GLN A 1 111 ? -0.827 -6.293 13.653 1.00 60.06 111 GLN A N 1
ATOM 860 C CA . GLN A 1 111 ? -0.822 -6.983 12.345 1.00 60.06 111 GLN A CA 1
ATOM 861 C C . GLN A 1 111 ? -2.132 -7.041 11.515 1.00 60.06 111 GLN A C 1
ATOM 863 O O . GLN A 1 111 ? -2.636 -8.114 11.194 1.00 60.06 111 GLN A O 1
ATOM 868 N N . THR A 1 112 ? -2.653 -5.897 11.075 1.00 75.31 112 THR A N 1
ATOM 869 C CA . THR A 1 112 ? -3.780 -5.838 10.123 1.00 75.31 112 THR A CA 1
ATOM 870 C C . THR A 1 112 ? -3.346 -5.425 8.724 1.00 75.31 112 THR A C 1
ATOM 872 O O . THR A 1 112 ? -4.168 -5.436 7.815 1.00 75.31 112 THR A O 1
ATOM 875 N N . VAL A 1 113 ? -2.068 -5.091 8.513 1.00 84.69 113 VAL A N 1
ATOM 876 C CA . VAL A 1 113 ? -1.553 -4.665 7.207 1.00 84.69 113 VAL A CA 1
ATOM 877 C C . VAL A 1 113 ? -0.383 -5.533 6.756 1.00 84.69 113 VAL A C 1
ATOM 879 O O . VAL A 1 113 ? 0.670 -5.574 7.389 1.00 84.69 113 VAL A O 1
ATOM 882 N N . PHE A 1 114 ? -0.568 -6.189 5.616 1.00 88.00 114 PHE A N 1
ATOM 883 C CA . PHE A 1 114 ? 0.391 -7.061 4.956 1.00 88.00 114 PHE A CA 1
ATOM 884 C C . PHE A 1 114 ? 0.896 -6.397 3.682 1.00 88.00 114 PHE A C 1
ATOM 886 O O . PHE A 1 114 ? 0.140 -5.747 2.963 1.00 88.00 114 PHE A O 1
ATOM 893 N N . ALA A 1 115 ? 2.172 -6.595 3.378 1.00 91.75 115 ALA A N 1
ATOM 894 C CA . ALA A 1 115 ? 2.791 -6.072 2.172 1.00 91.75 115 ALA A CA 1
ATOM 895 C C . ALA A 1 115 ? 3.497 -7.191 1.416 1.00 91.75 115 ALA A C 1
ATOM 897 O O . ALA A 1 115 ? 4.299 -7.925 2.002 1.00 91.75 115 ALA A O 1
ATOM 898 N N . LEU A 1 116 ? 3.233 -7.281 0.114 1.00 92.94 116 LEU A N 1
ATOM 899 C CA . LEU A 1 116 ? 3.846 -8.251 -0.786 1.00 92.94 116 LEU A CA 1
ATOM 900 C C . LEU A 1 116 ? 4.596 -7.555 -1.916 1.00 92.94 116 LEU A C 1
ATOM 902 O O . LEU A 1 116 ? 4.086 -6.638 -2.555 1.00 92.94 116 LEU A O 1
ATOM 906 N N . HIS A 1 117 ? 5.795 -8.056 -2.199 1.00 93.44 117 HIS A N 1
ATOM 907 C CA . HIS A 1 117 ? 6.529 -7.673 -3.394 1.00 93.44 117 HIS A CA 1
ATOM 908 C C . HIS A 1 117 ? 5.944 -8.405 -4.608 1.00 93.44 117 HIS A C 1
ATOM 910 O O . HIS A 1 117 ? 5.941 -9.643 -4.650 1.00 93.44 117 HIS A O 1
ATOM 916 N N . GLY A 1 118 ? 5.423 -7.650 -5.572 1.00 92.38 118 GLY A N 1
ATOM 917 C CA . GLY A 1 118 ? 4.784 -8.194 -6.769 1.00 92.38 118 GLY A CA 1
ATOM 918 C C . GLY A 1 118 ? 3.708 -7.287 -7.353 1.00 92.38 118 GLY A C 1
ATOM 919 O O . GLY A 1 118 ? 3.345 -6.266 -6.774 1.00 92.38 118 GLY A O 1
ATOM 920 N N . GLY A 1 119 ? 3.202 -7.675 -8.519 1.00 89.44 119 GLY A N 1
ATOM 921 C CA . GLY A 1 119 ? 2.038 -7.067 -9.154 1.00 89.44 119 GLY A CA 1
ATOM 922 C C . GLY A 1 119 ? 0.824 -7.993 -9.121 1.00 89.44 119 GLY A C 1
ATOM 923 O O . GLY A 1 119 ? 0.911 -9.153 -8.717 1.00 89.44 119 GLY A O 1
ATOM 924 N N . PHE A 1 120 ? -0.311 -7.472 -9.574 1.00 89.75 120 PHE A N 1
ATOM 925 C CA . PHE A 1 120 ? -1.559 -8.216 -9.707 1.00 89.75 120 PHE A CA 1
ATOM 926 C C . PHE A 1 120 ? -1.920 -8.380 -11.185 1.00 89.75 120 PHE A C 1
ATOM 928 O O . PHE A 1 120 ? -1.804 -7.427 -11.955 1.00 89.75 120 PHE A O 1
ATOM 935 N N . SER A 1 121 ? -2.352 -9.575 -11.579 1.00 89.44 121 SER A N 1
ATOM 936 C CA . SER A 1 121 ? -2.770 -9.888 -12.948 1.00 89.44 121 SER A CA 1
ATOM 937 C C . SER A 1 121 ? -3.837 -10.983 -12.951 1.00 89.44 121 SER A C 1
ATOM 939 O O . SER A 1 121 ? -3.979 -11.734 -11.990 1.00 89.44 121 SER A O 1
ATOM 941 N N . ALA A 1 122 ? -4.587 -11.090 -14.048 1.00 84.50 122 ALA A N 1
ATOM 942 C CA . ALA A 1 122 ? -5.522 -12.195 -14.259 1.00 84.50 122 ALA A CA 1
ATOM 943 C C . ALA A 1 122 ? -4.802 -13.545 -14.424 1.00 84.50 122 ALA A C 1
ATOM 945 O O . ALA A 1 122 ? -5.376 -14.593 -14.144 1.00 84.50 122 ALA A O 1
ATOM 946 N N . THR A 1 123 ? -3.546 -13.516 -14.866 1.00 85.56 123 THR A N 1
ATOM 947 C CA . THR A 1 123 ? -2.700 -14.691 -15.081 1.00 85.56 123 THR A CA 1
ATOM 9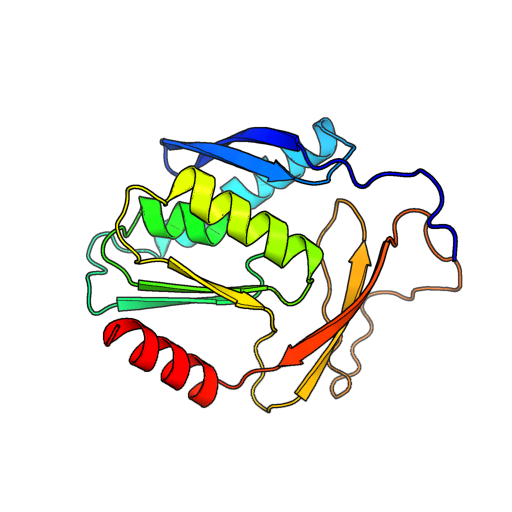48 C C . THR A 1 123 ? -1.370 -14.539 -14.341 1.00 85.56 123 THR A C 1
ATOM 950 O O . THR A 1 123 ? -0.871 -13.413 -14.215 1.00 85.56 123 THR A O 1
ATOM 953 N N . PRO A 1 124 ? -0.766 -15.640 -13.852 1.00 89.88 124 PRO A N 1
ATOM 954 C CA . PRO A 1 124 ? 0.579 -15.594 -13.294 1.00 89.88 124 PRO A CA 1
ATOM 955 C C . PRO A 1 124 ? 1.585 -15.150 -14.357 1.00 89.88 124 PRO A C 1
ATOM 957 O O . PRO A 1 124 ? 1.421 -15.442 -15.542 1.00 89.88 124 PRO A O 1
ATOM 960 N N . GLY A 1 125 ? 2.655 -14.481 -13.938 1.00 88.88 125 GLY A N 1
ATOM 961 C CA . GLY A 1 125 ? 3.674 -14.012 -14.870 1.00 88.88 125 GLY A CA 1
ATOM 962 C C . GLY A 1 125 ? 4.793 -13.229 -14.202 1.00 88.88 125 GLY A C 1
ATOM 963 O O . GLY A 1 125 ? 4.943 -13.235 -12.980 1.00 88.88 125 GLY A O 1
ATOM 964 N N . THR A 1 126 ? 5.579 -12.538 -15.020 1.00 88.56 126 THR A N 1
ATOM 965 C CA . THR A 1 126 ? 6.616 -11.615 -14.553 1.00 88.56 126 THR A CA 1
ATOM 966 C C . THR A 1 126 ? 6.309 -10.226 -15.084 1.00 88.56 126 THR A C 1
ATOM 968 O O . THR A 1 126 ? 6.140 -10.035 -16.282 1.00 88.56 126 THR A O 1
ATOM 971 N N . LEU A 1 127 ? 6.234 -9.258 -14.180 1.00 82.12 127 LEU A N 1
ATOM 972 C CA . LEU A 1 127 ? 6.159 -7.847 -14.515 1.00 82.12 127 LEU A CA 1
ATOM 973 C C . LEU A 1 127 ? 7.573 -7.337 -14.751 1.00 82.12 127 LEU A C 1
ATOM 975 O O . LEU A 1 127 ? 8.440 -7.520 -13.895 1.00 82.12 127 LEU A O 1
ATOM 979 N N . HIS A 1 128 ? 7.774 -6.643 -15.867 1.00 80.75 128 HIS A N 1
ATOM 980 C CA . HIS A 1 128 ? 8.982 -5.877 -16.144 1.00 80.75 128 HIS A CA 1
ATOM 981 C C . HIS A 1 128 ? 8.691 -4.389 -15.950 1.00 80.75 128 HIS A C 1
ATOM 983 O O . HIS A 1 128 ? 7.754 -3.839 -16.532 1.00 80.75 128 HIS A O 1
ATOM 989 N N . GLY A 1 129 ? 9.482 -3.736 -15.104 1.00 78.75 129 GLY A N 1
ATOM 990 C CA . GLY A 1 129 ? 9.289 -2.335 -14.757 1.00 78.75 129 GLY A CA 1
ATOM 991 C C . GLY A 1 129 ? 10.587 -1.548 -14.770 1.00 78.75 129 GLY A C 1
ATOM 992 O O . GLY A 1 129 ? 11.687 -2.103 -14.738 1.00 78.75 129 GLY A O 1
ATOM 993 N N . THR A 1 130 ? 10.449 -0.231 -14.814 1.00 72.31 130 THR A N 1
ATOM 994 C CA . THR A 1 130 ? 11.525 0.716 -14.530 1.00 72.31 130 THR A CA 1
ATOM 995 C C . THR A 1 130 ? 11.192 1.450 -13.251 1.00 72.31 130 THR A C 1
ATOM 997 O O . THR A 1 130 ? 10.054 1.855 -13.025 1.00 72.31 130 THR A O 1
ATOM 1000 N N . HIS A 1 131 ? 12.194 1.619 -12.402 1.00 66.06 131 HIS A N 1
ATOM 1001 C CA . HIS A 1 131 ? 12.106 2.557 -11.302 1.00 66.06 131 HIS A CA 1
ATOM 1002 C C . HIS A 1 131 ? 12.681 3.887 -11.796 1.00 66.06 131 HIS A C 1
ATOM 1004 O O . HIS A 1 131 ? 13.862 3.948 -12.151 1.00 66.06 131 HIS A O 1
ATOM 1010 N N . MET A 1 132 ? 11.870 4.942 -11.869 1.00 62.94 132 MET A N 1
ATOM 1011 C CA . MET A 1 132 ? 12.399 6.304 -11.979 1.00 62.94 132 MET A CA 1
ATOM 1012 C C . MET A 1 132 ? 12.183 7.063 -10.660 1.00 62.94 132 MET A C 1
ATOM 1014 O O . MET A 1 132 ? 11.529 6.606 -9.723 1.00 62.94 132 MET A O 1
ATOM 1018 N N . PHE A 1 133 ? 12.790 8.237 -10.560 1.00 53.75 133 PHE A N 1
ATOM 1019 C CA . PHE A 1 133 ? 12.562 9.137 -9.442 1.00 53.75 133 PHE A CA 1
ATOM 1020 C C . PHE A 1 133 ? 11.292 9.976 -9.641 1.00 53.75 133 PHE A C 1
ATOM 1022 O O . PHE A 1 133 ? 11.001 10.479 -10.726 1.00 53.75 133 PHE A O 1
ATOM 1029 N N . THR A 1 134 ? 10.609 10.249 -8.533 1.00 47.56 134 THR A N 1
ATOM 1030 C CA . THR A 1 134 ? 9.645 11.345 -8.311 1.00 47.56 134 THR A CA 1
ATOM 1031 C C . THR A 1 134 ? 8.261 11.306 -8.951 1.00 47.56 134 THR A C 1
ATOM 1033 O O . THR A 1 134 ? 7.363 11.842 -8.315 1.00 47.56 134 THR A O 1
ATOM 1036 N N . ASN A 1 135 ? 8.002 10.668 -10.093 1.00 37.69 135 ASN A N 1
ATOM 1037 C CA . ASN A 1 135 ? 6.689 10.812 -10.740 1.00 37.69 135 ASN A CA 1
ATOM 1038 C C . ASN A 1 135 ? 6.147 9.469 -11.248 1.00 37.69 135 ASN A C 1
ATOM 1040 O O . ASN A 1 135 ? 6.781 8.860 -12.095 1.00 37.69 135 ASN A O 1
ATOM 1044 N N . ALA A 1 136 ? 4.987 9.057 -10.721 1.00 39.22 136 ALA A N 1
ATOM 1045 C CA . ALA A 1 136 ? 4.027 8.076 -11.254 1.00 39.22 136 ALA A CA 1
ATOM 1046 C C . ALA A 1 136 ? 4.578 6.933 -12.148 1.00 39.22 136 ALA A C 1
ATOM 1048 O O . ALA A 1 136 ? 4.969 7.140 -13.295 1.00 39.22 136 ALA A O 1
ATOM 1049 N N . TRP A 1 137 ? 4.509 5.695 -11.647 1.00 43.41 137 TRP A N 1
ATOM 1050 C CA . TRP A 1 137 ? 5.059 4.507 -12.311 1.00 43.41 137 TRP A CA 1
ATOM 1051 C C . TRP A 1 137 ? 4.042 3.820 -13.225 1.00 43.41 137 TRP A C 1
ATOM 1053 O O . TRP A 1 137 ? 2.986 3.383 -12.772 1.00 43.41 137 TRP A O 1
ATOM 1063 N N . GLY A 1 138 ? 4.386 3.694 -14.509 1.00 36.56 138 GLY A N 1
ATOM 1064 C CA . GLY A 1 138 ? 3.710 2.796 -15.444 1.00 36.56 138 GLY A CA 1
ATOM 1065 C C . GLY A 1 138 ? 4.281 1.382 -15.341 1.00 36.56 138 GLY A C 1
ATOM 1066 O O . GLY A 1 138 ? 5.498 1.202 -15.353 1.00 36.56 138 GLY A O 1
ATOM 1067 N N . SER A 1 139 ? 3.413 0.377 -15.249 1.00 36.56 139 SER A N 1
ATOM 1068 C CA . SER A 1 139 ? 3.775 -1.031 -15.419 1.00 36.56 139 SER A CA 1
ATOM 1069 C C . SER A 1 139 ? 3.589 -1.445 -16.879 1.00 36.56 139 SER A C 1
ATOM 1071 O O . SER A 1 139 ? 2.661 -0.995 -17.554 1.00 36.56 139 SER A O 1
ATOM 1073 N N . ARG A 1 140 ? 4.478 -2.303 -17.387 1.00 38.59 140 ARG A N 1
ATOM 1074 C CA . ARG A 1 140 ? 4.341 -2.916 -18.710 1.00 38.59 140 ARG A CA 1
ATOM 1075 C C . ARG A 1 140 ? 3.878 -4.358 -18.524 1.00 38.59 140 ARG A C 1
ATOM 1077 O O . ARG A 1 140 ? 4.552 -5.134 -17.855 1.00 38.59 140 ARG A O 1
ATOM 1084 N N . ASN A 1 141 ? 2.720 -4.686 -19.090 1.00 34.75 141 ASN A N 1
ATOM 1085 C CA . ASN A 1 141 ? 2.281 -6.065 -19.281 1.00 34.75 141 ASN A CA 1
ATOM 1086 C C . ASN A 1 141 ? 2.553 -6.396 -20.749 1.00 34.75 141 ASN A C 1
ATOM 1088 O O . ASN A 1 141 ? 2.055 -5.691 -21.628 1.00 34.75 141 ASN A O 1
ATOM 1092 N N . ASP A 1 142 ? 3.368 -7.410 -21.024 1.00 43.03 142 ASP A N 1
ATOM 1093 C CA . ASP A 1 142 ? 3.861 -7.672 -22.383 1.00 43.03 142 ASP A CA 1
ATOM 1094 C C . ASP A 1 142 ? 2.767 -8.138 -23.372 1.00 43.03 142 ASP A C 1
ATOM 1096 O O . ASP A 1 142 ? 2.999 -8.132 -24.579 1.00 43.03 142 ASP A O 1
ATOM 1100 N N . ASP A 1 143 ? 1.546 -8.411 -22.893 1.00 35.72 143 ASP A N 1
ATOM 1101 C CA . ASP A 1 143 ? 0.433 -8.934 -23.701 1.00 35.72 143 ASP A CA 1
ATOM 1102 C C . ASP A 1 143 ? -0.541 -7.880 -24.271 1.00 35.72 143 ASP A C 1
ATOM 1104 O O . ASP A 1 143 ? -1.404 -8.221 -25.079 1.00 35.72 143 ASP A O 1
ATOM 1108 N N . ILE A 1 144 ? -0.448 -6.593 -23.901 1.00 35.00 144 ILE A N 1
ATOM 1109 C CA . ILE A 1 144 ? -1.366 -5.554 -24.416 1.00 35.00 144 ILE A CA 1
ATOM 1110 C C . ILE A 1 144 ? -0.580 -4.306 -24.826 1.00 35.00 144 ILE A C 1
ATOM 1112 O O . ILE A 1 144 ? -0.242 -3.444 -24.016 1.00 35.00 144 ILE A O 1
ATOM 1116 N N . PHE A 1 145 ? -0.310 -4.193 -26.126 1.00 34.28 145 PHE A N 1
ATOM 1117 C CA . PHE A 1 145 ? 0.339 -3.032 -26.728 1.00 34.28 145 PHE A CA 1
ATOM 1118 C C . PHE A 1 145 ? -0.640 -1.847 -26.779 1.00 34.28 145 PHE A C 1
ATOM 1120 O O . PHE A 1 145 ? -1.390 -1.686 -27.740 1.00 34.28 145 PHE A O 1
ATOM 1127 N N . GLN A 1 146 ? -0.627 -0.988 -25.758 1.00 30.41 146 GLN A N 1
ATOM 1128 C CA . GLN A 1 146 ? -1.080 0.396 -25.908 1.00 30.41 146 GLN A CA 1
ATOM 1129 C C . GLN A 1 146 ? 0.047 1.356 -25.504 1.00 30.41 146 GLN A C 1
ATOM 1131 O O . GLN A 1 146 ? 0.450 1.390 -24.341 1.00 30.41 146 GLN A O 1
ATOM 1136 N N . PRO A 1 147 ? 0.605 2.120 -26.459 1.00 31.50 147 PRO A N 1
ATOM 1137 C CA . PRO A 1 147 ? 1.734 2.993 -26.199 1.00 31.50 147 PRO A CA 1
ATOM 1138 C C . PRO A 1 147 ? 1.265 4.235 -25.436 1.00 31.50 147 PRO A C 1
ATOM 1140 O O . PRO A 1 147 ? 0.753 5.183 -26.030 1.00 31.50 147 PRO A O 1
ATOM 1143 N N . HIS A 1 148 ? 1.525 4.301 -24.131 1.00 31.47 148 HIS A N 1
ATOM 1144 C CA . HIS A 1 148 ? 1.697 5.608 -23.507 1.00 31.47 148 HIS A CA 1
ATOM 1145 C C . HIS A 1 148 ? 3.064 6.158 -23.932 1.00 31.47 148 HIS A C 1
ATOM 1147 O O . HIS A 1 148 ? 4.104 5.680 -23.498 1.00 31.47 148 HIS A O 1
ATOM 1153 N N . ARG A 1 149 ? 3.012 7.117 -24.869 1.00 31.95 149 ARG A N 1
ATOM 1154 C CA . ARG A 1 149 ? 4.082 8.019 -25.339 1.00 31.95 149 ARG A CA 1
ATOM 1155 C C . ARG A 1 149 ? 5.508 7.465 -25.244 1.00 31.95 149 ARG A C 1
ATOM 1157 O O . ARG A 1 149 ? 6.216 7.698 -24.276 1.00 31.95 149 ARG A O 1
ATOM 1164 N N . SER A 1 150 ? 5.929 6.841 -26.342 1.00 29.67 150 SER A N 1
ATOM 1165 C CA . SER A 1 150 ? 7.276 6.940 -26.919 1.00 29.67 150 SER A CA 1
ATOM 1166 C C . SER A 1 150 ? 8.391 7.412 -25.971 1.00 29.67 150 SER A C 1
ATOM 1168 O O . SER A 1 150 ? 8.700 8.606 -25.918 1.00 29.67 150 SER A O 1
ATOM 1170 N N . ILE A 1 151 ? 9.091 6.466 -25.345 1.00 34.84 151 ILE A N 1
ATOM 1171 C CA . ILE A 1 151 ? 10.508 6.659 -25.028 1.00 34.84 151 ILE A CA 1
ATOM 1172 C C . ILE A 1 151 ? 11.239 6.620 -26.376 1.00 34.84 151 ILE A C 1
ATOM 1174 O O . ILE A 1 151 ? 11.651 5.571 -26.867 1.00 34.84 151 ILE A O 1
ATOM 1178 N N . LYS A 1 152 ? 11.320 7.777 -27.040 1.00 29.31 152 LYS A N 1
ATOM 1179 C CA . LYS A 1 152 ? 12.335 8.003 -28.066 1.00 29.31 152 LYS A CA 1
ATOM 1180 C C . LYS A 1 152 ? 13.666 8.151 -27.331 1.00 29.31 152 LYS A C 1
ATOM 1182 O O . LYS A 1 152 ? 13.934 9.209 -26.784 1.00 29.31 152 LYS A O 1
ATOM 1187 N N . GLY A 1 153 ? 14.462 7.088 -27.323 1.00 31.14 153 GLY A N 1
ATOM 1188 C CA . GLY A 1 153 ? 15.910 7.156 -27.554 1.00 31.14 153 GLY A CA 1
ATOM 1189 C C . GLY A 1 153 ? 16.815 7.975 -26.627 1.00 31.14 153 GLY A C 1
ATOM 1190 O O . GLY A 1 153 ? 17.986 8.096 -26.959 1.00 31.14 153 GLY A O 1
ATOM 1191 N N . GLU A 1 154 ? 16.357 8.492 -25.491 1.00 29.48 154 GLU A N 1
ATOM 1192 C CA . GLU A 1 154 ? 17.232 9.114 -24.494 1.00 29.48 154 GLU A CA 1
ATOM 1193 C C . GLU A 1 154 ? 16.859 8.592 -23.107 1.00 29.48 154 GLU A C 1
ATOM 1195 O O . GLU A 1 154 ? 15.753 8.833 -22.623 1.00 29.48 154 GLU A O 1
ATOM 1200 N N . LEU A 1 155 ? 17.782 7.860 -22.471 1.00 35.75 155 LEU A N 1
ATOM 1201 C CA . LEU A 1 155 ? 17.716 7.552 -21.043 1.00 35.75 155 LEU A CA 1
ATOM 1202 C C . LEU A 1 155 ? 17.629 8.890 -20.305 1.00 35.75 155 LEU A C 1
ATOM 1204 O O . LEU A 1 155 ? 18.622 9.612 -20.173 1.00 35.75 155 LEU A O 1
ATOM 1208 N N . SER A 1 156 ? 16.424 9.265 -19.878 1.00 38.41 156 SER A N 1
ATOM 1209 C CA . SER A 1 156 ? 16.260 10.452 -19.051 1.00 38.41 156 SER A CA 1
ATOM 1210 C C . SER A 1 156 ? 17.078 10.240 -17.774 1.00 38.41 156 SER A C 1
ATOM 1212 O O . SER A 1 156 ? 17.136 9.132 -17.241 1.00 38.41 156 SER A O 1
ATOM 1214 N N . LYS A 1 157 ? 17.734 11.291 -17.275 1.00 43.00 157 LYS A N 1
ATOM 1215 C CA . LYS A 1 157 ? 18.659 11.279 -16.119 1.00 43.00 157 LYS A CA 1
ATOM 1216 C C . LYS A 1 157 ? 18.023 10.846 -14.776 1.00 43.00 157 LYS A C 1
ATOM 1218 O O . LYS A 1 157 ? 18.580 11.121 -13.716 1.00 43.00 157 LYS A O 1
ATOM 1223 N N . HIS A 1 158 ? 16.848 10.224 -14.810 1.00 49.69 158 HIS A N 1
ATOM 1224 C CA . HIS A 1 158 ? 15.991 9.899 -13.679 1.00 49.69 158 HIS A CA 1
ATOM 1225 C C . HIS A 1 158 ? 15.688 8.400 -13.544 1.00 49.69 158 HIS A C 1
ATOM 1227 O O . HIS A 1 158 ? 15.100 8.023 -12.534 1.00 49.69 158 HIS A O 1
ATOM 1233 N N . GLU A 1 159 ? 16.083 7.556 -14.504 1.00 52.16 159 GLU A N 1
ATOM 1234 C CA . GLU A 1 159 ? 15.965 6.094 -14.401 1.00 52.16 159 GLU A CA 1
ATOM 1235 C C . GLU A 1 159 ? 17.044 5.522 -13.470 1.00 52.16 159 GLU A C 1
ATOM 1237 O O . GLU A 1 159 ? 18.238 5.750 -13.658 1.00 52.16 159 GLU A O 1
ATOM 1242 N N . LEU A 1 160 ? 16.615 4.787 -12.444 1.00 54.94 160 LEU A N 1
ATOM 1243 C CA . LEU A 1 160 ? 17.486 4.174 -11.435 1.00 54.94 160 LEU A CA 1
ATOM 1244 C C . LEU A 1 160 ? 17.780 2.697 -11.704 1.00 54.94 160 LEU A C 1
ATOM 1246 O O . LEU A 1 160 ? 18.730 2.150 -11.146 1.00 54.94 160 LEU A O 1
ATOM 1250 N N . GLY A 1 161 ? 16.967 2.046 -12.534 1.00 65.75 161 GLY A N 1
ATOM 1251 C CA . GLY A 1 161 ? 17.171 0.656 -12.915 1.00 65.75 161 GLY A CA 1
ATOM 1252 C C . GLY A 1 161 ? 15.897 -0.033 -13.389 1.00 65.75 161 GLY A C 1
ATOM 1253 O O . GLY A 1 161 ? 14.777 0.370 -13.064 1.00 65.75 161 GLY A O 1
ATOM 1254 N N . HIS A 1 162 ? 16.092 -1.101 -14.156 1.00 76.81 162 HIS A N 1
ATOM 1255 C CA . HIS A 1 162 ? 15.040 -2.050 -14.494 1.00 76.81 162 HIS A CA 1
ATOM 1256 C C . HIS A 1 162 ? 14.852 -3.046 -13.349 1.00 76.81 162 HIS A C 1
ATOM 1258 O O . HIS A 1 162 ? 15.817 -3.434 -12.691 1.00 76.81 162 HIS A O 1
ATOM 1264 N N . PHE A 1 163 ? 13.620 -3.490 -13.136 1.00 80.56 163 PHE A N 1
ATOM 1265 C CA . PHE A 1 163 ? 13.307 -4.534 -12.172 1.00 80.56 163 PHE A CA 1
ATOM 1266 C C . PHE A 1 163 ? 12.315 -5.539 -12.749 1.00 80.56 163 PHE A C 1
ATOM 1268 O O . PHE A 1 163 ? 11.605 -5.272 -13.722 1.00 80.56 163 PHE A O 1
ATOM 1275 N N . THR A 1 164 ? 12.263 -6.698 -12.102 1.00 83.75 164 THR A N 1
ATOM 1276 C CA . THR A 1 164 ? 11.259 -7.729 -12.346 1.00 83.75 164 THR A CA 1
ATOM 1277 C C . THR A 1 164 ? 10.522 -8.053 -11.061 1.00 83.75 164 THR A C 1
ATOM 1279 O O . THR A 1 164 ? 11.151 -8.130 -10.003 1.00 83.75 164 THR A O 1
ATOM 1282 N N . ALA A 1 165 ? 9.221 -8.305 -11.150 1.00 87.19 165 ALA A N 1
ATOM 1283 C CA . ALA A 1 165 ? 8.410 -8.709 -10.007 1.00 87.19 165 ALA A CA 1
ATOM 1284 C C . ALA A 1 165 ? 7.421 -9.812 -10.404 1.00 87.19 165 ALA A C 1
ATOM 1286 O O . ALA A 1 165 ? 6.955 -9.821 -11.543 1.00 87.19 165 ALA A O 1
ATOM 1287 N N . PRO A 1 166 ? 7.057 -10.731 -9.495 1.00 91.50 166 PRO A N 1
ATOM 1288 C CA . PRO A 1 166 ? 6.039 -11.728 -9.797 1.00 91.50 166 PRO A CA 1
ATOM 1289 C C . PRO A 1 166 ? 4.674 -11.056 -9.986 1.00 91.50 166 PRO A C 1
ATOM 1291 O O . PRO A 1 166 ? 4.271 -10.225 -9.170 1.00 91.50 166 PRO A O 1
ATOM 1294 N N . LEU A 1 167 ? 3.950 -11.438 -11.036 1.00 89.31 167 LEU A N 1
ATOM 1295 C CA . LEU A 1 167 ? 2.523 -11.162 -11.180 1.00 89.31 167 LEU A CA 1
ATOM 1296 C C . LEU A 1 167 ? 1.740 -12.279 -10.502 1.00 89.31 167 LEU A C 1
ATOM 1298 O O . LEU A 1 167 ? 1.947 -13.452 -10.808 1.00 89.31 167 LEU A O 1
ATOM 1302 N N . ARG A 1 168 ? 0.852 -11.895 -9.586 1.00 90.00 168 ARG A N 1
ATOM 1303 C CA . ARG A 1 168 ? 0.016 -12.813 -8.816 1.00 90.00 168 ARG A CA 1
ATOM 1304 C C . ARG A 1 168 ? -1.440 -12.706 -9.239 1.00 90.00 168 ARG A C 1
ATOM 1306 O O . ARG A 1 168 ? -1.951 -11.610 -9.474 1.00 90.00 168 ARG A O 1
ATOM 1313 N N . THR A 1 169 ? -2.093 -13.854 -9.271 1.00 91.81 169 THR A N 1
ATOM 1314 C CA . THR A 1 169 ? -3.534 -14.013 -9.480 1.00 91.81 169 THR A CA 1
ATOM 1315 C C . THR A 1 169 ? -4.327 -13.725 -8.212 1.00 91.81 169 THR A C 1
ATOM 1317 O O . THR A 1 169 ? -3.784 -13.650 -7.105 1.00 91.81 169 THR A O 1
ATOM 1320 N N . LEU A 1 170 ? -5.646 -13.593 -8.357 1.00 88.44 170 LEU A N 1
ATOM 1321 C CA . LEU A 1 170 ? -6.555 -13.426 -7.225 1.00 88.44 170 LEU A CA 1
ATOM 1322 C C . LEU A 1 170 ? -6.523 -14.631 -6.281 1.00 88.44 170 LEU A C 1
ATOM 1324 O O . LEU A 1 170 ? -6.595 -14.462 -5.067 1.00 88.44 170 LEU A O 1
ATOM 1328 N N . GLU A 1 171 ? -6.407 -15.834 -6.823 1.00 89.94 171 GLU A N 1
ATOM 1329 C CA . GLU A 1 171 ? -6.343 -17.095 -6.095 1.00 89.94 171 GLU A CA 1
ATOM 1330 C C . GLU A 1 171 ? -5.088 -17.155 -5.219 1.00 89.94 171 G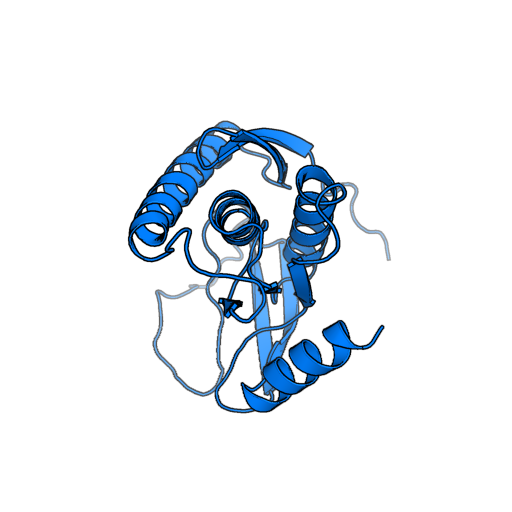LU A C 1
ATOM 1332 O O . GLU A 1 171 ? -5.180 -17.456 -4.029 1.00 89.94 171 GLU A O 1
ATOM 1337 N N . GLU A 1 172 ? -3.929 -16.789 -5.771 1.00 90.06 172 GLU A N 1
A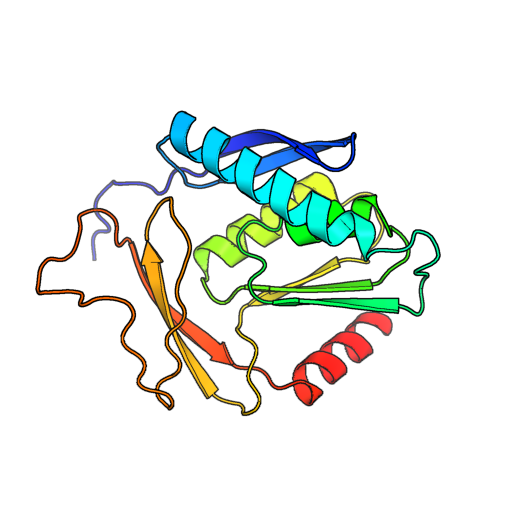TOM 1338 C CA . GLU A 1 172 ? -2.668 -16.724 -5.023 1.00 90.06 172 GLU A CA 1
ATOM 1339 C C . GLU A 1 172 ? -2.708 -15.652 -3.932 1.00 90.06 172 GLU A C 1
ATOM 1341 O O . GLU A 1 172 ? -2.278 -15.890 -2.803 1.00 90.06 172 GLU A O 1
ATOM 1346 N N . VAL A 1 173 ? -3.258 -14.477 -4.247 1.00 88.94 173 VAL A N 1
ATOM 1347 C CA . VAL A 1 173 ? -3.443 -13.384 -3.286 1.00 88.94 173 VAL A CA 1
ATOM 1348 C C . VAL A 1 173 ? -4.349 -13.831 -2.132 1.00 88.94 173 VAL A C 1
ATOM 1350 O O . VAL A 1 173 ? -3.975 -13.680 -0.969 1.00 88.94 173 VAL A O 1
ATOM 1353 N N . LYS A 1 174 ? -5.488 -14.467 -2.429 1.00 87.12 174 LYS A N 1
ATOM 1354 C CA . LYS A 1 174 ? -6.404 -15.024 -1.420 1.00 87.12 174 LYS A CA 1
ATOM 1355 C C . LYS A 1 174 ? -5.737 -16.092 -0.557 1.00 87.12 174 LYS A C 1
ATOM 1357 O O . LYS A 1 174 ? -5.923 -16.081 0.657 1.00 87.12 174 LYS A O 1
ATOM 1362 N N . ALA A 1 175 ? -4.962 -16.996 -1.154 1.00 87.50 175 ALA A N 1
ATOM 1363 C CA . ALA A 1 175 ? -4.256 -18.037 -0.411 1.00 87.50 175 ALA A CA 1
ATOM 1364 C C . ALA A 1 175 ? -3.290 -17.433 0.622 1.00 87.50 175 ALA A C 1
ATOM 1366 O O . ALA A 1 175 ? -3.258 -17.873 1.773 1.00 87.50 175 ALA A O 1
ATOM 1367 N N . ILE A 1 176 ? -2.570 -16.372 0.243 1.00 84.56 176 ILE A N 1
ATOM 1368 C CA . ILE A 1 176 ? -1.688 -15.647 1.162 1.00 84.56 176 ILE A CA 1
ATOM 1369 C C . ILE A 1 176 ? -2.502 -15.007 2.287 1.00 84.56 176 ILE A C 1
ATOM 1371 O O . ILE A 1 176 ? -2.187 -15.224 3.455 1.00 84.56 176 ILE A O 1
ATOM 1375 N N . MET A 1 177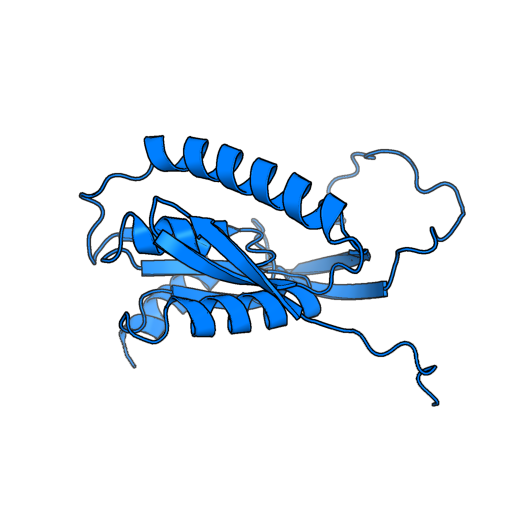 ? -3.582 -14.299 1.951 1.00 81.62 177 MET A N 1
ATOM 1376 C CA . MET A 1 177 ? -4.458 -13.650 2.934 1.00 81.62 177 MET A CA 1
ATOM 1377 C C . MET A 1 177 ? -4.992 -14.641 3.977 1.00 81.62 177 MET A C 1
ATOM 1379 O O . MET A 1 177 ? -4.989 -14.340 5.166 1.00 81.62 177 MET A O 1
ATOM 1383 N N . VAL A 1 178 ? -5.400 -15.843 3.556 1.00 79.12 178 VAL A N 1
ATOM 1384 C CA . VAL A 1 178 ? -5.857 -16.902 4.472 1.00 79.12 178 VAL A CA 1
ATOM 1385 C C . VAL A 1 178 ? -4.715 -17.396 5.363 1.00 79.12 178 VAL A C 1
ATOM 1387 O O . VAL A 1 178 ? -4.892 -17.493 6.574 1.00 79.12 178 VAL A O 1
ATOM 1390 N N . SER A 1 179 ? -3.534 -17.658 4.793 1.00 76.56 179 SER A N 1
ATOM 1391 C CA . SER A 1 179 ? -2.383 -18.166 5.555 1.00 76.56 179 SER A CA 1
ATOM 1392 C C . SER A 1 179 ? -1.890 -17.199 6.639 1.00 76.56 179 SER A C 1
ATOM 1394 O O . SER A 1 179 ? -1.434 -17.637 7.694 1.00 76.56 179 SER A O 1
ATOM 1396 N N . SER A 1 180 ? -2.032 -15.890 6.409 1.00 66.69 180 SER A N 1
ATOM 1397 C CA . SER A 1 180 ? -1.620 -14.835 7.341 1.00 66.69 180 SER A CA 1
ATOM 1398 C C . SER A 1 180 ? -2.547 -14.665 8.553 1.00 66.69 180 SER A C 1
ATOM 1400 O O . SER A 1 180 ? -2.236 -13.871 9.429 1.00 66.69 180 SER A O 1
ATOM 1402 N N . ILE A 1 181 ? -3.680 -15.378 8.612 1.00 62.03 181 ILE A N 1
ATOM 1403 C CA . ILE A 1 181 ? -4.602 -15.378 9.767 1.00 62.03 181 ILE A CA 1
ATOM 1404 C C . ILE A 1 181 ? -4.215 -16.453 10.800 1.00 62.03 181 ILE A C 1
ATOM 1406 O O . ILE A 1 181 ? -4.599 -16.364 11.962 1.00 62.03 181 ILE A O 1
ATOM 1410 N N . SER A 1 182 ? -3.490 -17.487 10.375 1.00 53.41 182 SER A N 1
ATOM 1411 C CA . SER A 1 182 ? -3.243 -18.715 11.146 1.00 53.41 182 SER A CA 1
ATOM 1412 C C . SER A 1 182 ? -1.891 -18.778 11.875 1.00 53.41 182 SER A C 1
ATOM 1414 O O . SER A 1 182 ? -1.574 -19.825 12.438 1.00 53.41 182 SER A O 1
ATOM 1416 N N . GLY A 1 183 ? -1.098 -17.704 11.855 1.00 45.28 183 GLY A N 1
ATOM 1417 C CA . GLY A 1 183 ? 0.187 -17.592 12.561 1.00 45.28 183 GLY A CA 1
ATOM 1418 C C . GLY A 1 183 ? 0.164 -16.457 13.567 1.00 45.28 183 GLY A C 1
ATOM 1419 O O . GLY A 1 183 ? 0.748 -16.647 14.654 1.00 45.28 183 GLY A O 1
#

Radius of gyration: 17.16 Å; chains: 1; bounding box: 50×39×46 Å

Secondary structure (DSSP, 8-state):
----S-----EEEEEEETTEEEEEEE--S-HHHHHHHHHHHHHHHHHHHTT--TT--TT-EEEEES-TTSHHHHHHHHHSTTSEEEEEE-SHHHHHHHHHHHHHHHGGG-S-EEEEESEE-SS-EEEEEEEESSS-PPPBPTT----SS---S---TTEEEEEEEEEE-HHHHHHHHHHTT--

pLDDT: mean 72.98, std 19.84, range [23.8, 93.94]

Sequence (183 aa):
MEFSNGALKAETQESVLAGSRVKIWSDSRDRKGFKGAMAEQVRDVYGLSKLVKPSWGDDTWILDVGGNLGITAIHLHIRAPKSKLLTLEPSPWNYILLRLNLLQNLEAAGQTVFALHGGFSATPGTLHGTHMFTNAWGSRNDDIFQPHRSIKGELSKHELGHFTAPLRTLEEVKAIMVSSISG

Foldseek 3Di:
DDDPPPDQDWDWDWDAAPNDIFIATDSAPDPVLVVVVVVVVSVVLVVVLVVQDLPQALPAEAEAFQCQQVRNVLNSCVSNVRAAYEYEHQDPVSLVRNVVRCCRRPVPSPHRYHYDHAGEDQDKDKWKFWDFPRDDGDTDDPPDDDDPDDPPDDPDPTTPDMDMTIYDYPVRVVVVVVVSVVD